Protein AF-A0A2V6C6N0-F1 (afdb_monomer_lite)

Structure (mmCIF, N/CA/C/O backbone):
data_AF-A0A2V6C6N0-F1
#
_entry.id   AF-A0A2V6C6N0-F1
#
loop_
_atom_site.group_PDB
_atom_site.id
_atom_site.type_symbol
_atom_site.label_atom_id
_atom_site.label_alt_id
_atom_site.label_comp_id
_atom_site.label_asym_id
_atom_site.label_entity_id
_atom_site.label_seq_id
_atom_site.pdbx_PDB_ins_code
_atom_site.Cartn_x
_atom_site.Cartn_y
_atom_site.Cartn_z
_atom_site.occupancy
_atom_site.B_iso_or_equiv
_atom_site.auth_seq_id
_atom_site.auth_comp_id
_atom_site.auth_asym_id
_atom_site.auth_atom_id
_atom_site.pdbx_PDB_model_num
ATOM 1 N N . MET A 1 1 ? -24.174 -14.931 25.268 1.00 52.34 1 MET A N 1
ATOM 2 C CA . MET A 1 1 ? -23.947 -13.478 25.411 1.00 52.34 1 MET A CA 1
ATOM 3 C C . MET A 1 1 ? -24.060 -12.870 24.028 1.00 52.34 1 MET A C 1
ATOM 5 O O . MET A 1 1 ? -23.313 -13.306 23.162 1.00 52.34 1 MET A O 1
ATOM 9 N N . ASN A 1 2 ? -25.000 -11.947 23.809 1.00 79.06 2 ASN A N 1
ATOM 10 C CA . ASN A 1 2 ? -24.938 -11.070 22.637 1.00 79.06 2 ASN A CA 1
ATOM 11 C C . ASN A 1 2 ? -23.864 -10.020 22.911 1.00 79.06 2 ASN A C 1
ATOM 13 O O . ASN A 1 2 ? -23.803 -9.484 24.016 1.00 79.06 2 ASN A O 1
ATOM 17 N N . VAL A 1 3 ? -23.000 -9.787 21.932 1.00 84.62 3 VAL A N 1
ATOM 18 C CA . VAL A 1 3 ? -22.015 -8.710 21.970 1.00 84.62 3 VAL A CA 1
ATOM 19 C C . VAL A 1 3 ? -22.408 -7.750 20.862 1.00 84.62 3 VAL A C 1
ATOM 21 O O . VAL A 1 3 ? -22.389 -8.132 19.693 1.00 84.62 3 VAL A O 1
ATOM 24 N N . ASP A 1 4 ? -22.795 -6.537 21.240 1.00 93.94 4 ASP A N 1
ATOM 25 C CA . ASP A 1 4 ? -23.167 -5.494 20.293 1.00 93.94 4 ASP A CA 1
ATOM 26 C C . ASP A 1 4 ? -21.916 -4.719 19.856 1.00 93.94 4 ASP A C 1
ATOM 28 O O . ASP A 1 4 ? -21.008 -4.467 20.653 1.00 93.94 4 ASP A O 1
ATOM 32 N N . PHE A 1 5 ? -21.867 -4.355 18.575 1.00 97.75 5 PHE A N 1
ATOM 33 C CA . PHE A 1 5 ? -20.806 -3.543 17.981 1.00 97.75 5 PHE A CA 1
ATOM 34 C C . PHE A 1 5 ? -21.430 -2.417 17.155 1.00 97.75 5 PHE A C 1
ATOM 36 O O . PHE A 1 5 ? -22.432 -2.633 16.477 1.00 97.75 5 PHE A O 1
ATOM 43 N N . ASP A 1 6 ? -20.808 -1.238 17.156 1.00 98.12 6 ASP A N 1
ATOM 44 C CA . ASP A 1 6 ? -21.266 -0.089 16.367 1.00 98.12 6 ASP A CA 1
ATOM 45 C C . ASP A 1 6 ? -21.101 -0.335 14.860 1.00 98.12 6 ASP A C 1
ATOM 47 O O . ASP A 1 6 ? -21.890 0.154 14.052 1.00 98.12 6 ASP A O 1
ATOM 51 N N . ILE A 1 7 ? -20.035 -1.046 14.466 1.00 98.31 7 ILE A N 1
ATOM 52 C CA . ILE A 1 7 ? -19.658 -1.256 13.063 1.00 98.31 7 ILE A CA 1
ATOM 53 C C . ILE A 1 7 ? -19.222 -2.706 12.836 1.00 98.31 7 ILE A C 1
ATOM 55 O O . ILE A 1 7 ? -18.340 -3.222 13.524 1.00 98.31 7 ILE A O 1
ATOM 59 N N . ALA A 1 8 ? -19.774 -3.333 11.798 1.00 97.94 8 ALA A N 1
ATOM 60 C CA . ALA A 1 8 ? -19.259 -4.577 11.237 1.00 97.94 8 ALA A CA 1
ATOM 61 C C . ALA A 1 8 ? -18.487 -4.288 9.942 1.00 97.94 8 ALA A C 1
ATOM 63 O O . ALA A 1 8 ? -19.043 -3.745 8.988 1.00 97.94 8 ALA A O 1
ATOM 64 N N . VAL A 1 9 ? -17.206 -4.660 9.900 1.00 98.50 9 VAL A N 1
ATOM 65 C CA . VAL A 1 9 ? -16.371 -4.597 8.693 1.00 98.50 9 VAL A CA 1
ATOM 66 C C . VAL A 1 9 ? -16.236 -6.007 8.130 1.00 98.50 9 VAL A C 1
ATOM 68 O O . VAL A 1 9 ? -15.798 -6.917 8.832 1.00 98.50 9 VAL A O 1
ATOM 71 N N . VAL A 1 10 ? -16.610 -6.194 6.865 1.00 98.12 10 VAL A N 1
ATOM 72 C CA . VAL A 1 10 ? -16.525 -7.488 6.174 1.00 98.12 10 VAL A CA 1
ATOM 73 C C . VAL A 1 10 ? -15.333 -7.477 5.218 1.00 98.12 10 VAL A C 1
ATOM 75 O O . VAL A 1 10 ? -15.290 -6.686 4.279 1.00 98.12 10 VAL A O 1
ATOM 78 N N . GLY A 1 11 ? -14.381 -8.376 5.462 1.00 98.00 11 GLY A N 1
ATOM 79 C CA . GLY A 1 11 ? -13.090 -8.486 4.787 1.00 98.00 11 GLY A CA 1
ATOM 80 C C . GLY A 1 11 ? -11.964 -7.856 5.606 1.00 98.00 11 GLY A C 1
ATOM 81 O O . GLY A 1 11 ? -12.040 -6.687 5.971 1.00 98.00 11 GLY A O 1
ATOM 82 N N . SER A 1 12 ? -10.893 -8.613 5.866 1.00 97.62 12 SER A N 1
ATOM 83 C CA . SER A 1 12 ? -9.735 -8.160 6.660 1.00 97.62 12 SER A CA 1
ATOM 84 C C . SER A 1 12 ? -8.481 -7.920 5.815 1.00 97.62 12 SER A C 1
ATOM 86 O O . SER A 1 12 ? -7.365 -8.130 6.272 1.00 97.62 12 SER A O 1
ATOM 88 N N . GLY A 1 13 ? -8.639 -7.546 4.542 1.00 97.69 13 GLY A N 1
ATOM 89 C CA . GLY A 1 13 ? -7.521 -7.039 3.734 1.00 97.69 13 GLY A CA 1
ATOM 90 C C . GLY A 1 13 ? -7.204 -5.577 4.054 1.00 97.69 13 GLY A C 1
ATOM 91 O O . GLY A 1 13 ? -7.905 -4.965 4.861 1.00 97.69 13 GLY A O 1
ATOM 92 N N . PHE A 1 14 ? -6.225 -4.990 3.358 1.00 97.31 14 PHE A N 1
ATOM 93 C CA . PHE A 1 14 ? -5.738 -3.618 3.582 1.00 97.31 14 PHE A CA 1
ATOM 94 C C . PHE A 1 14 ? -6.836 -2.593 3.927 1.00 97.31 14 PHE A C 1
ATOM 96 O O . PHE A 1 14 ? -6.792 -1.954 4.977 1.00 97.31 14 PHE A O 1
ATOM 103 N N . GLY A 1 15 ? -7.859 -2.458 3.074 1.00 97.75 15 GLY A N 1
ATOM 104 C CA . GLY A 1 15 ? -8.930 -1.478 3.282 1.00 97.75 15 GLY A CA 1
ATOM 105 C C . GLY A 1 15 ? -9.797 -1.758 4.515 1.00 97.75 15 GLY A C 1
ATOM 106 O O . GLY A 1 15 ? -10.152 -0.830 5.238 1.00 97.75 15 GLY A O 1
ATOM 107 N N . GLY A 1 16 ? -10.105 -3.029 4.787 1.00 98.19 16 GLY A N 1
ATOM 108 C CA . GLY A 1 16 ? -10.912 -3.433 5.940 1.00 98.19 16 GLY A CA 1
ATOM 109 C C . GLY A 1 16 ? -10.157 -3.286 7.259 1.00 98.19 16 GLY A C 1
ATOM 110 O O . GLY A 1 16 ? -10.686 -2.705 8.208 1.00 98.19 16 GLY A O 1
ATOM 111 N N . SER A 1 17 ? -8.890 -3.712 7.291 1.00 98.12 17 SER A N 1
ATOM 112 C CA . SER A 1 17 ? -7.982 -3.497 8.422 1.00 98.12 17 SER A CA 1
ATOM 113 C C . SER A 1 17 ? -7.826 -2.002 8.723 1.00 98.12 17 SER A C 1
ATOM 115 O O . SER A 1 17 ? -7.969 -1.580 9.873 1.00 98.12 17 SER A O 1
ATOM 117 N N . LEU A 1 18 ? -7.611 -1.173 7.693 1.00 98.31 18 LEU A N 1
ATOM 118 C CA . LEU A 1 18 ? -7.480 0.278 7.845 1.00 98.31 18 LEU A CA 1
ATOM 119 C C . LEU A 1 18 ? -8.767 0.930 8.360 1.00 98.31 18 LEU A C 1
ATOM 121 O O . LEU A 1 18 ? -8.716 1.711 9.311 1.00 98.31 18 LEU A O 1
ATOM 125 N N . MET A 1 19 ? -9.922 0.574 7.792 1.00 98.31 19 MET A N 1
ATOM 126 C CA . MET A 1 19 ? -11.225 1.066 8.246 1.00 98.31 19 MET A CA 1
ATOM 127 C C . MET A 1 19 ? -11.493 0.687 9.705 1.00 98.31 19 MET A C 1
ATOM 129 O O . MET A 1 19 ? -11.900 1.537 10.495 1.00 98.31 19 MET A O 1
ATOM 133 N N . ALA A 1 20 ? -11.213 -0.560 10.094 1.00 98.50 20 ALA A N 1
ATOM 134 C CA . ALA A 1 20 ? -11.379 -1.012 11.471 1.00 98.50 20 ALA A CA 1
ATOM 135 C C . ALA A 1 20 ? -10.468 -0.240 12.442 1.00 98.50 20 ALA A C 1
ATOM 137 O O . ALA A 1 20 ? -10.926 0.193 13.501 1.00 98.50 20 ALA A O 1
ATOM 138 N N . MET A 1 21 ? -9.200 -0.008 12.077 1.00 98.44 21 MET A N 1
ATOM 139 C CA . MET A 1 21 ? -8.271 0.802 12.876 1.00 98.44 21 MET A CA 1
ATOM 140 C C . MET A 1 21 ? -8.761 2.248 13.045 1.00 98.44 21 MET A C 1
ATOM 142 O O . MET A 1 21 ? -8.758 2.766 14.163 1.00 98.44 21 MET A O 1
ATOM 146 N N . ILE A 1 22 ? -9.219 2.882 11.963 1.00 98.62 22 ILE A N 1
ATOM 147 C CA . ILE A 1 22 ? -9.748 4.254 11.978 1.00 98.62 22 ILE A CA 1
ATOM 148 C C . ILE A 1 22 ? -11.025 4.343 12.823 1.00 98.62 22 ILE A C 1
ATOM 150 O O . ILE A 1 22 ? -11.135 5.208 13.689 1.00 98.62 22 ILE A O 1
ATOM 154 N N . ALA A 1 23 ? -11.978 3.431 12.632 1.00 98.50 23 ALA A N 1
ATOM 155 C CA . ALA A 1 23 ? -13.223 3.409 13.395 1.00 98.50 23 ALA A CA 1
ATOM 156 C C . ALA A 1 23 ? -12.971 3.249 14.904 1.00 98.50 23 ALA A C 1
ATOM 158 O O . ALA A 1 23 ? -13.564 3.969 15.710 1.00 98.50 23 ALA A O 1
ATOM 159 N N . ARG A 1 24 ? -12.021 2.385 15.292 1.00 98.19 24 ARG A N 1
ATOM 160 C CA . ARG A 1 24 ? -11.590 2.261 16.692 1.00 98.19 24 ARG A CA 1
ATOM 161 C C . ARG A 1 24 ? -10.979 3.552 17.234 1.00 98.19 24 ARG A C 1
ATOM 163 O O . ARG A 1 24 ? -11.241 3.905 18.380 1.00 98.19 24 ARG A O 1
ATOM 170 N N . ARG A 1 25 ? -10.192 4.272 16.427 1.00 98.00 25 ARG A N 1
ATOM 171 C CA . ARG A 1 25 ? -9.630 5.584 16.801 1.00 98.00 25 ARG A CA 1
ATOM 172 C C . ARG A 1 25 ? -10.698 6.654 17.006 1.00 98.00 25 ARG A C 1
ATOM 174 O O . ARG A 1 25 ? -10.521 7.523 17.847 1.00 98.00 25 ARG A O 1
ATOM 181 N N . LEU A 1 26 ? -11.828 6.537 16.315 1.00 98.12 26 LEU A N 1
ATOM 182 C CA . LEU A 1 26 ? -13.003 7.394 16.484 1.00 98.12 26 LEU A CA 1
ATOM 183 C C . LEU A 1 26 ? -13.933 6.952 17.631 1.00 98.12 26 LEU A C 1
ATOM 185 O O . LEU A 1 26 ? -15.064 7.427 17.719 1.00 98.12 26 LEU A O 1
ATOM 189 N N . GLY A 1 27 ? -13.486 6.037 18.498 1.00 98.12 27 GLY A N 1
ATOM 190 C CA . GLY A 1 27 ? -14.240 5.594 19.673 1.00 98.12 27 GLY A CA 1
ATOM 191 C C . GLY A 1 27 ? -15.373 4.611 19.373 1.00 98.12 27 GLY A C 1
ATOM 192 O O . GLY A 1 27 ? -16.242 4.425 20.219 1.00 98.12 27 GLY A O 1
ATOM 193 N N . ARG A 1 28 ? -15.387 3.985 18.188 1.00 98.44 28 ARG A N 1
ATOM 194 C CA . ARG A 1 28 ? -16.391 2.976 17.818 1.00 98.44 28 ARG A CA 1
ATOM 195 C C . ARG A 1 28 ? -15.927 1.569 18.169 1.00 98.44 28 ARG A C 1
ATOM 197 O O . ARG A 1 28 ? -14.767 1.204 17.959 1.00 98.44 28 ARG A O 1
ATOM 204 N N . SER A 1 29 ? -16.855 0.758 18.658 1.00 98.12 29 SER A N 1
ATOM 205 C CA . SER A 1 29 ? -16.697 -0.689 18.747 1.00 98.12 29 SER A CA 1
ATOM 206 C C . SER A 1 29 ? -16.840 -1.304 17.349 1.00 98.12 29 SER A C 1
ATOM 208 O O . SER A 1 29 ? -17.743 -0.964 16.586 1.00 98.12 29 SER A O 1
ATOM 210 N N . VAL A 1 30 ? -15.905 -2.182 16.979 1.00 98.12 30 VAL A N 1
ATOM 211 C CA . VAL A 1 30 ? -15.834 -2.757 15.629 1.00 98.12 30 VAL A CA 1
ATOM 212 C C . VAL A 1 30 ? -15.663 -4.264 15.715 1.00 98.12 30 VAL A C 1
ATOM 214 O O . VAL A 1 30 ? -14.780 -4.733 16.436 1.00 98.12 30 VAL A O 1
ATOM 217 N N . ILE A 1 31 ? -16.452 -4.997 14.932 1.00 97.69 31 ILE A N 1
ATOM 218 C CA . ILE A 1 31 ? -16.212 -6.407 14.623 1.00 97.69 31 ILE A CA 1
ATOM 219 C C . ILE A 1 31 ? -15.678 -6.527 13.192 1.00 97.69 31 ILE A C 1
ATOM 221 O O . ILE A 1 31 ? -16.262 -5.990 12.252 1.00 97.69 31 ILE A O 1
ATOM 225 N N . LEU A 1 32 ? -14.541 -7.205 13.030 1.00 97.69 32 LEU A N 1
ATOM 226 C CA . LEU A 1 32 ? -13.922 -7.472 11.732 1.00 97.69 32 LEU A CA 1
ATOM 227 C C . LEU A 1 32 ? -14.145 -8.941 11.378 1.00 97.69 32 LEU A C 1
ATOM 229 O O . LEU A 1 32 ? -13.709 -9.830 12.109 1.00 97.69 32 LEU A O 1
ATOM 233 N N . LEU A 1 33 ? -14.836 -9.185 10.272 1.00 97.44 33 LEU A N 1
ATOM 234 C CA . LEU A 1 33 ? -15.242 -10.513 9.831 1.00 97.44 33 LEU A CA 1
ATOM 235 C C . LEU A 1 33 ? -14.489 -10.877 8.557 1.00 97.44 33 LEU A C 1
ATOM 237 O O . LEU A 1 33 ? -14.571 -10.167 7.561 1.00 97.44 33 LEU A O 1
ATOM 241 N N . GLU A 1 34 ? -13.784 -12.000 8.567 1.00 97.38 34 GLU A N 1
ATOM 242 C CA . GLU A 1 34 ? -13.076 -12.523 7.400 1.00 97.38 34 GLU A CA 1
ATOM 243 C C . GLU A 1 34 ? -13.452 -13.987 7.202 1.00 97.38 34 GLU A C 1
ATOM 245 O O . GLU A 1 34 ? -13.516 -14.759 8.158 1.00 97.38 34 GLU A O 1
ATOM 250 N N . ARG A 1 35 ? -13.724 -14.357 5.949 1.00 96.94 35 ARG A N 1
ATOM 251 C CA . ARG A 1 35 ? -14.039 -15.738 5.575 1.00 96.94 35 ARG A CA 1
ATOM 252 C C . ARG A 1 35 ? -12.771 -16.587 5.511 1.00 96.94 35 ARG A C 1
ATOM 254 O O . ARG A 1 35 ? -12.815 -17.773 5.822 1.00 96.94 35 ARG A O 1
ATOM 261 N N . GLY A 1 36 ? -11.680 -15.999 5.028 1.00 94.62 36 GLY A N 1
ATOM 262 C CA . GLY A 1 36 ? -10.371 -16.632 4.934 1.00 94.62 36 GLY A CA 1
ATOM 263 C C . GLY A 1 36 ? -9.561 -16.557 6.229 1.00 94.62 36 GLY A C 1
ATOM 264 O O . GLY A 1 36 ? -10.074 -16.303 7.316 1.00 94.62 36 GLY A O 1
ATOM 265 N N . ARG A 1 37 ? -8.251 -16.772 6.099 1.00 96.81 37 ARG A N 1
ATOM 266 C CA . ARG A 1 37 ? -7.288 -16.636 7.194 1.00 96.81 37 ARG A CA 1
ATOM 267 C C . ARG A 1 37 ? -6.015 -15.981 6.676 1.00 96.81 37 ARG A C 1
ATOM 269 O O . ARG A 1 37 ? -5.625 -16.227 5.539 1.00 96.81 37 ARG A O 1
ATOM 276 N N . HIS A 1 38 ? -5.381 -15.172 7.515 1.00 97.31 38 HIS A N 1
ATOM 277 C CA . HIS A 1 38 ? -4.054 -14.622 7.250 1.00 97.31 38 HIS A CA 1
ATOM 278 C C . HIS A 1 38 ? -2.941 -15.619 7.630 1.00 97.31 38 HIS A C 1
ATOM 280 O O . HIS A 1 38 ? -3.131 -16.394 8.579 1.00 97.31 38 HIS A O 1
ATOM 286 N N . PRO A 1 39 ? -1.786 -15.609 6.935 1.00 96.31 39 PRO A N 1
ATOM 287 C CA . PRO A 1 39 ? -1.505 -14.843 5.714 1.00 96.31 39 PRO A CA 1
ATOM 288 C C . PRO A 1 39 ? -2.208 -15.450 4.487 1.00 96.31 39 PRO A C 1
ATOM 290 O O . PRO A 1 39 ? -2.451 -16.657 4.432 1.00 96.31 39 PRO A O 1
ATOM 293 N N . ARG A 1 40 ? -2.524 -14.624 3.482 1.00 96.88 40 ARG A N 1
ATOM 294 C CA . ARG A 1 40 ? -3.111 -15.072 2.204 1.00 96.88 40 ARG A CA 1
ATOM 295 C C . ARG A 1 40 ? -2.655 -14.210 1.034 1.00 96.88 40 ARG A C 1
ATOM 297 O O . ARG A 1 40 ? -2.437 -13.012 1.191 1.00 96.88 40 ARG A O 1
ATOM 304 N N . PHE A 1 41 ? -2.586 -14.814 -0.147 1.00 96.81 41 PHE A N 1
ATOM 305 C CA . PHE A 1 41 ? -2.290 -14.111 -1.392 1.00 96.81 41 PHE A CA 1
ATOM 306 C C . PHE A 1 41 ? -3.441 -13.190 -1.820 1.00 96.81 41 PHE A C 1
ATOM 308 O O . PHE A 1 41 ? -4.601 -13.606 -1.827 1.00 96.81 41 PHE A O 1
ATOM 315 N N . VAL A 1 42 ? -3.104 -11.959 -2.219 1.00 96.31 42 VAL A N 1
ATOM 316 C CA . VAL A 1 42 ? -4.021 -10.986 -2.830 1.00 96.31 42 VAL A CA 1
ATOM 317 C C . VAL A 1 42 ? -3.236 -10.138 -3.833 1.00 96.31 42 VAL A C 1
ATOM 319 O O . VAL A 1 42 ? -2.124 -9.712 -3.538 1.00 96.31 42 VAL A O 1
ATOM 322 N N . ILE A 1 43 ? -3.823 -9.849 -4.996 1.00 97.06 43 ILE A N 1
ATOM 323 C CA . ILE A 1 43 ? -3.268 -8.886 -5.961 1.00 97.06 43 ILE A CA 1
ATOM 324 C C . ILE A 1 43 ? -3.485 -7.434 -5.507 1.00 97.06 43 ILE A C 1
ATOM 326 O O . ILE A 1 43 ? -4.249 -7.157 -4.582 1.00 97.06 43 ILE A O 1
ATOM 330 N N . GLY A 1 44 ? -2.871 -6.486 -6.215 1.00 96.81 44 GLY A N 1
ATOM 331 C CA . GLY A 1 44 ? -2.929 -5.061 -5.878 1.00 96.81 44 GLY A CA 1
ATOM 332 C C . GLY A 1 44 ? -1.717 -4.662 -5.051 1.00 96.81 44 GLY A C 1
ATOM 333 O O . GLY A 1 44 ? -1.844 -4.268 -3.896 1.00 96.81 44 GLY A O 1
ATOM 334 N N . GLU A 1 45 ? -0.544 -4.850 -5.648 1.00 98.00 45 GLU A N 1
ATOM 335 C CA . GLU A 1 45 ? 0.765 -4.675 -5.013 1.00 98.00 45 GLU A CA 1
ATOM 336 C C . GLU A 1 45 ? 1.390 -3.325 -5.387 1.00 98.00 45 GLU A C 1
ATOM 338 O O . GLU A 1 45 ? 2.212 -2.784 -4.659 1.00 98.00 45 GLU A O 1
ATOM 343 N N . SER A 1 46 ? 1.016 -2.763 -6.539 1.00 97.06 46 SER A N 1
ATOM 344 C CA . SER A 1 46 ? 1.683 -1.598 -7.115 1.00 97.06 46 SER A CA 1
ATOM 345 C C . SER A 1 46 ? 1.153 -0.286 -6.533 1.00 97.06 46 SER A C 1
ATOM 347 O O . SER A 1 46 ? 0.144 0.235 -7.010 1.00 97.06 46 SER A O 1
ATOM 349 N N . SER A 1 47 ? 1.836 0.273 -5.526 1.00 96.44 47 SER A N 1
ATOM 350 C CA . SER A 1 47 ? 1.469 1.579 -4.963 1.00 96.44 47 SER A CA 1
ATOM 351 C C . SER A 1 47 ? 1.835 2.738 -5.901 1.00 96.44 47 SER A C 1
ATOM 353 O O . SER A 1 47 ? 2.533 2.570 -6.903 1.00 96.44 47 SER A O 1
ATOM 355 N N . THR A 1 48 ? 1.321 3.930 -5.618 1.00 95.62 48 THR A N 1
ATOM 356 C CA . THR A 1 48 ? 1.623 5.167 -6.355 1.00 95.62 48 THR A CA 1
ATOM 357 C C . THR A 1 48 ? 1.972 6.269 -5.360 1.00 95.62 48 THR A C 1
ATOM 359 O O . THR A 1 48 ? 1.606 6.139 -4.185 1.00 95.62 48 THR A O 1
ATOM 362 N N . PRO A 1 49 ? 2.553 7.398 -5.808 1.00 94.31 49 PRO A N 1
ATOM 363 C CA . PRO A 1 49 ? 2.841 8.506 -4.904 1.00 94.31 49 PRO A CA 1
ATOM 364 C C . PRO A 1 49 ? 1.582 8.994 -4.190 1.00 94.31 49 PRO A C 1
ATOM 366 O O . PRO A 1 49 ? 1.605 9.265 -2.993 1.00 94.31 49 PRO A O 1
ATOM 369 N N . LEU A 1 50 ? 0.452 9.028 -4.903 1.00 95.31 50 LEU A N 1
ATOM 370 C CA . LEU A 1 50 ? -0.830 9.411 -4.324 1.00 95.31 50 LEU A CA 1
ATOM 371 C C . LEU A 1 50 ? -1.314 8.407 -3.269 1.00 95.31 50 LEU A C 1
ATOM 373 O O . LEU A 1 50 ? -1.794 8.825 -2.221 1.00 95.31 50 LEU A O 1
ATOM 377 N N . ALA A 1 51 ? -1.164 7.100 -3.506 1.00 95.56 51 ALA A N 1
ATOM 378 C CA . ALA A 1 51 ? -1.541 6.081 -2.523 1.00 95.56 51 ALA A CA 1
ATOM 379 C C . ALA A 1 51 ? -0.708 6.196 -1.235 1.00 95.56 51 ALA A C 1
ATOM 381 O O . ALA A 1 51 ? -1.254 6.111 -0.136 1.00 95.56 51 ALA A O 1
ATOM 382 N N . ASN A 1 52 ? 0.596 6.448 -1.366 1.00 95.75 52 ASN A N 1
ATOM 383 C CA . ASN A 1 52 ? 1.492 6.656 -0.231 1.00 95.75 52 ASN A CA 1
ATOM 384 C C . ASN A 1 52 ? 1.123 7.916 0.564 1.00 95.75 52 ASN A C 1
ATOM 386 O O . ASN A 1 52 ? 1.057 7.869 1.792 1.00 95.75 52 ASN A O 1
ATOM 390 N N . LEU A 1 53 ? 0.858 9.029 -0.132 1.00 96.38 53 LEU A N 1
ATOM 391 C CA . LEU A 1 53 ? 0.439 10.289 0.486 1.00 96.38 53 LEU A CA 1
ATOM 392 C C . LEU A 1 53 ? -0.902 10.140 1.205 1.00 96.38 53 LEU A C 1
ATOM 394 O O . LEU A 1 53 ? -1.030 10.594 2.338 1.00 96.38 53 LEU A O 1
ATOM 398 N N . LEU A 1 54 ? -1.870 9.456 0.591 1.00 98.00 54 LEU A N 1
ATOM 399 C CA . LEU A 1 54 ? -3.167 9.198 1.208 1.00 98.00 54 LEU A CA 1
ATOM 400 C C . LEU A 1 54 ? -3.030 8.320 2.458 1.00 98.00 54 LEU A C 1
ATOM 402 O O . LEU A 1 54 ? -3.638 8.615 3.484 1.00 98.00 54 LEU A O 1
ATOM 406 N N . LEU A 1 55 ? -2.212 7.262 2.408 1.00 98.25 55 LEU A N 1
ATOM 407 C CA . LEU A 1 55 ? -1.953 6.427 3.582 1.00 98.25 55 LEU A CA 1
ATOM 408 C C . LEU A 1 55 ? -1.261 7.225 4.695 1.00 98.25 55 LEU A C 1
ATOM 410 O O . LEU A 1 55 ? -1.618 7.078 5.861 1.00 98.25 55 LEU A O 1
ATOM 414 N N . GLU A 1 56 ? -0.306 8.091 4.347 1.00 98.25 56 GLU A N 1
ATOM 415 C CA . GLU A 1 56 ? 0.346 8.989 5.301 1.00 98.25 56 GLU A CA 1
ATOM 416 C C . GLU A 1 56 ? -0.644 9.975 5.928 1.00 98.25 56 GLU A C 1
ATOM 418 O O . GLU A 1 56 ? -0.638 10.150 7.146 1.00 98.25 56 GLU A O 1
ATOM 423 N N . GLU A 1 57 ? -1.522 10.580 5.128 1.00 98.50 57 GLU A N 1
ATOM 424 C CA . GLU A 1 57 ? -2.561 11.487 5.610 1.00 98.50 57 GLU A CA 1
ATOM 425 C C . GLU A 1 57 ? -3.514 10.772 6.569 1.00 98.50 57 GLU A C 1
ATOM 427 O O . GLU A 1 57 ? -3.738 11.257 7.677 1.00 98.50 57 GLU A 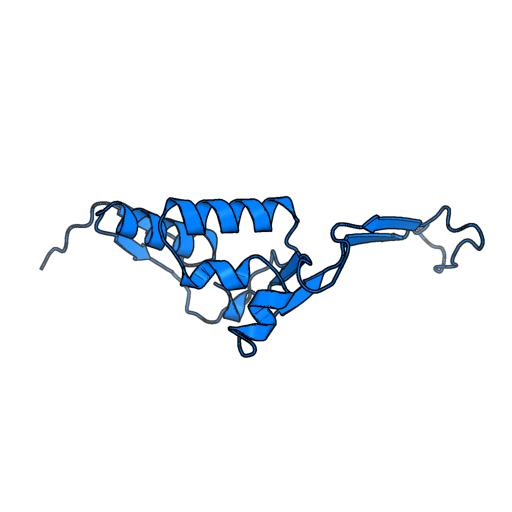O 1
ATOM 432 N N . LEU A 1 58 ? -4.017 9.590 6.197 1.00 98.50 58 LEU A N 1
ATOM 433 C CA . LEU A 1 58 ? -4.878 8.776 7.058 1.00 98.50 58 LEU A CA 1
ATOM 434 C C . LEU A 1 58 ? -4.163 8.390 8.357 1.00 98.50 58 LEU A C 1
ATOM 436 O O . LEU A 1 58 ? -4.741 8.505 9.440 1.00 98.50 58 LEU A O 1
ATOM 440 N N . ALA A 1 59 ? -2.896 7.980 8.270 1.00 98.56 59 ALA A N 1
ATOM 441 C CA . ALA A 1 59 ? -2.107 7.600 9.433 1.00 98.56 59 ALA A CA 1
ATOM 442 C C . ALA A 1 59 ? -1.874 8.774 10.393 1.00 98.56 59 ALA A C 1
ATOM 444 O O . ALA A 1 59 ? -1.921 8.586 11.607 1.00 98.56 59 ALA A O 1
ATOM 445 N N . ARG A 1 60 ? -1.657 9.988 9.875 1.00 98.56 60 ARG A N 1
ATOM 446 C CA . ARG A 1 60 ? -1.527 11.202 10.695 1.00 98.56 60 ARG A CA 1
ATOM 447 C C . ARG A 1 60 ? -2.870 11.629 11.279 1.00 98.56 60 ARG A C 1
ATOM 449 O O . ARG A 1 60 ? -2.966 11.827 12.484 1.00 98.56 60 ARG A O 1
ATOM 456 N N . ARG A 1 61 ? -3.902 11.729 10.439 1.00 98.62 61 ARG A N 1
ATOM 457 C CA . ARG A 1 61 ? -5.241 12.217 10.799 1.00 98.62 61 ARG A CA 1
ATOM 458 C C . ARG A 1 61 ? -5.910 11.378 11.882 1.00 98.62 61 ARG A C 1
ATOM 460 O O . ARG A 1 61 ? -6.604 11.934 12.724 1.00 98.62 61 ARG A O 1
ATOM 467 N N . TYR A 1 62 ? -5.715 10.063 11.844 1.00 98.56 62 TYR A N 1
ATOM 468 C CA . TYR A 1 62 ? -6.318 9.126 12.795 1.00 98.56 62 TYR A CA 1
ATOM 469 C C . TYR A 1 62 ? -5.305 8.534 13.783 1.00 98.56 62 TYR A C 1
ATOM 471 O O . TYR A 1 62 ? -5.590 7.523 14.419 1.00 98.56 62 TYR A O 1
ATOM 479 N N . GLU A 1 63 ? -4.120 9.137 13.916 1.00 98.25 63 GLU A N 1
ATOM 480 C CA . GLU A 1 63 ? -3.106 8.748 14.905 1.00 98.25 63 GLU A CA 1
ATOM 481 C C . GLU A 1 63 ? -2.742 7.249 14.853 1.00 98.25 63 GLU A C 1
ATOM 483 O O . GLU A 1 63 ? -2.765 6.520 15.851 1.00 98.25 63 GLU A O 1
ATOM 488 N N . LEU A 1 64 ? -2.392 6.753 13.668 1.00 98.50 64 LEU A N 1
ATOM 489 C CA . LEU A 1 64 ? -1.944 5.380 13.421 1.00 98.50 64 LEU A CA 1
ATOM 490 C C . LEU A 1 64 ? -0.422 5.353 13.173 1.00 98.50 64 LEU A C 1
ATOM 492 O O . LEU A 1 64 ? 0.019 5.084 12.054 1.00 98.50 64 LEU A O 1
ATOM 496 N N . PRO A 1 65 ? 0.424 5.604 14.195 1.00 97.88 65 PRO A N 1
ATOM 497 C CA . PRO A 1 65 ? 1.863 5.806 14.007 1.00 97.88 65 PRO A CA 1
ATOM 498 C C . PRO A 1 65 ? 2.588 4.579 13.442 1.00 97.88 65 PRO A C 1
ATOM 500 O O . PRO A 1 65 ? 3.605 4.730 12.775 1.00 97.88 65 PRO A O 1
ATOM 503 N N . ARG A 1 66 ? 2.046 3.370 13.650 1.00 97.56 66 ARG A N 1
ATOM 504 C CA . ARG A 1 66 ? 2.588 2.122 13.084 1.00 97.56 66 ARG A CA 1
ATOM 505 C C . ARG A 1 66 ? 2.486 2.053 11.556 1.00 97.56 66 ARG A C 1
ATOM 507 O O . ARG A 1 66 ? 3.221 1.286 10.951 1.00 97.56 66 ARG A O 1
ATOM 514 N N . LEU A 1 67 ? 1.608 2.846 10.935 1.00 98.06 67 LEU A N 1
ATOM 515 C CA . LEU A 1 67 ? 1.464 2.890 9.477 1.00 98.06 67 LEU A CA 1
ATOM 516 C C . LEU A 1 67 ? 2.425 3.879 8.816 1.00 98.06 67 LEU A C 1
ATOM 518 O O . LEU A 1 67 ? 2.748 3.701 7.648 1.00 98.06 67 LEU A O 1
ATOM 522 N N . LEU A 1 68 ? 2.918 4.892 9.541 1.00 98.19 68 LEU A N 1
ATOM 523 C CA . LEU A 1 68 ? 3.782 5.931 8.966 1.00 98.19 68 LEU A CA 1
ATOM 524 C C . LEU A 1 68 ? 5.051 5.375 8.303 1.00 98.19 68 LEU A C 1
ATOM 526 O O . LEU A 1 68 ? 5.378 5.838 7.213 1.00 98.19 68 LEU A O 1
ATOM 530 N N . PRO A 1 69 ? 5.763 4.382 8.875 1.00 98.19 69 PRO A N 1
ATOM 531 C CA . PRO A 1 69 ? 6.926 3.824 8.197 1.00 98.19 69 PRO A CA 1
ATOM 532 C C . PRO A 1 69 ? 6.576 3.104 6.891 1.00 98.19 69 PRO A C 1
ATOM 534 O O . PRO A 1 69 ? 7.409 3.065 5.994 1.00 98.19 69 PRO A O 1
ATOM 537 N N . LEU A 1 70 ? 5.353 2.584 6.758 1.00 98.00 70 LEU A N 1
ATOM 538 C CA . LEU A 1 70 ? 4.896 1.806 5.601 1.00 98.00 70 LEU A CA 1
ATOM 539 C C . LEU A 1 70 ? 4.485 2.687 4.404 1.00 98.00 70 LEU A C 1
ATOM 541 O O . LEU A 1 70 ? 4.139 2.163 3.349 1.00 98.00 70 LEU A O 1
ATOM 545 N N . THR A 1 71 ? 4.534 4.019 4.529 1.00 97.62 71 THR A N 1
ATOM 546 C CA . THR A 1 71 ? 4.133 4.942 3.449 1.00 97.62 71 THR A CA 1
ATOM 547 C C . THR A 1 71 ? 5.236 5.197 2.429 1.00 97.62 71 THR A C 1
ATOM 549 O O . THR A 1 71 ? 4.969 5.762 1.376 1.00 97.62 71 THR A O 1
ATOM 552 N N . LYS A 1 72 ? 6.484 4.820 2.726 1.00 97.56 72 LYS A N 1
ATOM 553 C CA . LYS A 1 72 ? 7.641 5.013 1.843 1.00 97.56 72 LYS A CA 1
ATOM 554 C C . LYS A 1 72 ? 8.567 3.816 1.961 1.00 97.56 72 LYS A C 1
ATOM 556 O O . LYS A 1 72 ? 8.801 3.327 3.067 1.00 97.56 72 LYS A O 1
ATOM 561 N N . TRP A 1 73 ? 9.150 3.390 0.845 1.00 98.38 73 TRP A N 1
ATOM 562 C CA . TRP A 1 73 ? 10.032 2.223 0.828 1.00 98.38 73 TRP A CA 1
ATOM 563 C C . TRP A 1 73 ? 11.197 2.348 1.824 1.00 98.38 73 TRP A C 1
ATOM 565 O O . TRP A 1 73 ? 11.451 1.435 2.608 1.00 98.38 73 TRP A O 1
ATOM 575 N N . GLY A 1 74 ? 11.865 3.506 1.876 1.00 98.19 74 GLY A N 1
ATOM 576 C CA . GLY A 1 74 ? 13.028 3.690 2.746 1.00 98.19 74 GLY A CA 1
ATOM 577 C C . GLY A 1 74 ? 12.718 3.593 4.238 1.00 98.19 74 GLY A C 1
ATOM 578 O O . GLY A 1 74 ? 13.486 2.998 4.991 1.00 98.19 74 GLY A O 1
ATOM 579 N N . THR A 1 75 ? 11.605 4.172 4.694 1.00 98.19 75 THR A N 1
ATOM 580 C CA . THR A 1 75 ? 11.195 4.059 6.102 1.00 98.19 75 THR A CA 1
ATOM 581 C C . THR A 1 75 ? 10.669 2.670 6.426 1.00 98.19 75 THR A C 1
ATOM 583 O O . THR A 1 75 ? 10.911 2.184 7.529 1.00 98.19 75 THR A O 1
ATOM 586 N N . TRP A 1 76 ? 10.021 2.010 5.465 1.00 98.31 76 TRP A N 1
ATOM 587 C CA . TRP A 1 76 ? 9.536 0.644 5.619 1.00 98.31 76 TRP A CA 1
ATOM 588 C C . TRP A 1 76 ? 10.712 -0.289 5.876 1.00 98.31 76 TRP A C 1
ATOM 590 O O . TRP A 1 76 ? 10.735 -0.966 6.898 1.00 98.31 76 TRP A O 1
ATOM 600 N N . GLN A 1 77 ? 11.734 -0.255 5.020 1.00 98.31 77 GLN A N 1
ATOM 601 C CA . GLN A 1 77 ? 12.925 -1.093 5.168 1.00 98.31 77 GLN A CA 1
ATOM 602 C C . GL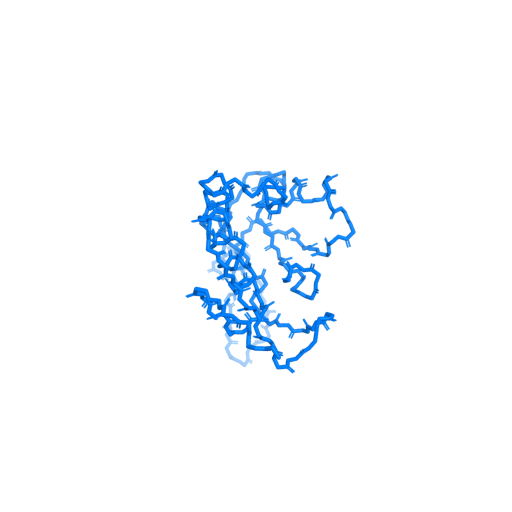N A 1 77 ? 13.692 -0.815 6.467 1.00 98.31 77 GLN A C 1
ATOM 604 O O . GLN A 1 77 ? 14.224 -1.734 7.081 1.00 98.31 77 GLN A O 1
ATOM 609 N N . LYS A 1 78 ? 13.727 0.442 6.929 1.00 98.31 78 LYS A N 1
ATOM 610 C CA . LYS A 1 78 ? 14.413 0.809 8.180 1.00 98.31 78 LYS A CA 1
ATOM 611 C C . LYS A 1 78 ? 13.693 0.315 9.434 1.00 98.31 78 LYS A C 1
ATOM 613 O O . LYS A 1 78 ? 14.355 -0.083 10.385 1.00 98.31 78 LYS A O 1
ATOM 618 N N . VAL A 1 79 ? 12.362 0.395 9.467 1.00 98.50 79 VAL A N 1
ATOM 619 C CA . VAL A 1 79 ? 11.574 0.126 10.685 1.00 98.50 79 VAL A CA 1
ATOM 620 C C . VAL A 1 79 ? 11.012 -1.297 10.704 1.00 98.50 79 VAL A C 1
ATOM 622 O O . VAL A 1 79 ? 10.964 -1.925 11.759 1.00 98.50 79 VAL A O 1
ATOM 625 N N . TYR A 1 80 ? 10.618 -1.822 9.545 1.00 98.25 80 TYR A N 1
ATOM 626 C CA . TYR A 1 80 ? 9.990 -3.133 9.381 1.00 98.25 80 TYR A CA 1
ATOM 627 C C . TYR A 1 80 ? 10.675 -3.969 8.283 1.00 98.25 80 TYR A C 1
ATOM 629 O O . TYR A 1 80 ? 10.013 -4.389 7.335 1.00 98.25 80 TYR A O 1
ATOM 637 N N . PRO A 1 81 ? 11.986 -4.271 8.401 1.00 97.62 81 PRO A N 1
ATOM 638 C CA . PRO A 1 81 ? 12.719 -5.039 7.383 1.00 97.62 81 PRO A CA 1
ATOM 639 C C . PRO A 1 81 ? 12.199 -6.473 7.193 1.00 97.62 81 PRO A C 1
ATOM 641 O O . PRO A 1 81 ? 12.515 -7.118 6.201 1.00 97.62 81 PRO A O 1
ATOM 644 N N . HIS A 1 82 ? 11.423 -6.985 8.151 1.00 97.62 82 HIS A N 1
ATOM 645 C CA . HIS A 1 82 ? 10.830 -8.321 8.109 1.00 97.62 82 HIS A CA 1
ATOM 646 C C . HIS A 1 82 ? 9.493 -8.376 7.356 1.00 97.62 82 HIS A C 1
ATOM 648 O O . HIS A 1 82 ? 9.020 -9.473 7.088 1.00 97.62 82 HIS A O 1
ATOM 654 N N . LEU A 1 83 ? 8.875 -7.229 7.045 1.00 97.75 83 LEU A N 1
ATOM 655 C CA . LEU A 1 83 ? 7.650 -7.175 6.247 1.00 97.75 83 LEU A CA 1
ATOM 656 C C . LEU A 1 83 ? 8.023 -7.023 4.774 1.00 97.75 83 LEU A C 1
ATOM 658 O O . LEU A 1 83 ? 8.622 -6.012 4.395 1.00 97.75 83 LEU A O 1
ATOM 662 N N . GLY A 1 84 ? 7.660 -8.009 3.953 1.00 97.44 84 GLY A N 1
ATOM 663 C CA . GLY A 1 84 ? 8.038 -8.055 2.547 1.00 97.44 84 GLY A CA 1
ATOM 664 C C . GLY A 1 84 ? 7.561 -6.839 1.748 1.00 97.44 84 GLY A C 1
ATOM 665 O O . GLY A 1 84 ? 6.392 -6.447 1.797 1.00 97.44 84 GLY A O 1
ATOM 666 N N . CYS A 1 85 ? 8.463 -6.245 0.965 1.00 98.12 85 CYS A N 1
ATOM 667 C CA . CYS A 1 85 ? 8.109 -5.248 -0.035 1.00 98.12 85 CYS A CA 1
ATOM 668 C C . CYS A 1 85 ? 9.209 -5.058 -1.091 1.00 98.12 85 CYS A C 1
ATOM 670 O O . CYS A 1 85 ? 10.377 -5.366 -0.858 1.00 98.12 85 CYS A O 1
ATOM 672 N N . GLY A 1 86 ? 8.836 -4.549 -2.263 1.00 98.25 86 GLY A N 1
ATOM 673 C CA . GLY A 1 86 ? 9.754 -4.192 -3.342 1.00 98.25 86 GLY A CA 1
ATOM 674 C C . GLY A 1 86 ? 9.881 -2.681 -3.518 1.00 98.25 86 GLY A C 1
ATOM 675 O O . GLY A 1 86 ? 8.938 -1.933 -3.262 1.00 98.25 86 GLY A O 1
ATOM 676 N N . LEU A 1 87 ? 11.042 -2.232 -3.993 1.00 97.88 87 LEU A N 1
ATOM 677 C CA . LEU A 1 87 ? 11.269 -0.840 -4.378 1.00 97.88 87 LEU A CA 1
ATOM 678 C C . LEU A 1 87 ? 10.518 -0.521 -5.675 1.00 97.88 87 LEU A C 1
ATOM 680 O O . LEU A 1 87 ? 10.650 -1.245 -6.664 1.00 97.88 87 LEU A O 1
ATOM 684 N N . LYS A 1 88 ? 9.790 0.598 -5.705 1.00 97.44 88 LYS A N 1
ATOM 685 C CA . LYS A 1 88 ? 9.155 1.111 -6.919 1.00 97.44 88 LYS A CA 1
ATOM 686 C C . LYS A 1 88 ? 9.531 2.572 -7.167 1.00 97.44 88 LYS A C 1
ATOM 688 O O . LYS A 1 88 ? 9.188 3.478 -6.415 1.00 97.44 88 LYS A O 1
ATOM 693 N N . ARG A 1 89 ? 10.221 2.816 -8.284 1.00 95.88 89 ARG A N 1
ATOM 694 C CA . ARG A 1 89 ? 10.723 4.149 -8.678 1.00 95.88 89 ARG A CA 1
ATOM 695 C C . ARG A 1 89 ? 9.839 4.869 -9.694 1.00 95.88 89 ARG A C 1
ATOM 697 O O . ARG A 1 89 ? 10.074 6.037 -10.003 1.00 95.88 89 ARG A O 1
ATOM 704 N N . GLY A 1 90 ? 8.820 4.187 -10.199 1.00 95.31 90 GLY A N 1
ATOM 705 C CA . GLY A 1 90 ? 7.943 4.710 -11.228 1.00 95.31 90 GLY A CA 1
ATOM 706 C C . GLY A 1 90 ? 7.257 3.613 -12.018 1.00 95.31 90 GLY A C 1
ATOM 707 O O . GLY A 1 90 ? 7.215 2.455 -11.597 1.00 95.31 90 GLY A O 1
ATOM 708 N N . PHE A 1 91 ? 6.741 3.993 -13.179 1.00 96.44 91 PHE A N 1
ATOM 709 C CA . PHE A 1 91 ? 6.235 3.068 -14.182 1.00 96.44 91 PHE A CA 1
ATOM 710 C C . PHE A 1 91 ? 7.128 3.123 -15.415 1.00 96.44 91 PHE A C 1
ATOM 712 O O . PHE A 1 91 ? 7.554 4.198 -15.828 1.00 96.44 91 PHE A O 1
ATOM 719 N N . THR A 1 92 ? 7.402 1.964 -16.004 1.00 95.44 92 THR A N 1
ATOM 720 C CA . THR A 1 92 ? 8.117 1.872 -17.276 1.00 95.44 92 THR A CA 1
ATOM 721 C C . THR A 1 92 ? 7.280 1.049 -18.234 1.00 95.44 92 THR A C 1
ATOM 723 O O . THR A 1 92 ? 6.881 -0.066 -17.905 1.00 95.44 92 THR A O 1
ATOM 726 N N . PHE A 1 93 ? 7.010 1.611 -19.403 1.00 95.94 93 PHE A N 1
ATOM 727 C CA . PHE A 1 93 ? 6.229 0.979 -20.452 1.00 95.94 93 PHE A CA 1
ATOM 728 C C . PHE A 1 93 ? 7.125 0.727 -21.656 1.00 95.94 93 PHE A C 1
ATOM 730 O O . PHE A 1 93 ? 7.864 1.620 -22.070 1.00 95.94 93 PHE A O 1
ATOM 737 N N . TYR A 1 94 ? 7.020 -0.475 -22.213 1.00 95.38 94 TYR A N 1
ATOM 738 C CA . TYR A 1 94 ? 7.659 -0.878 -23.458 1.00 95.38 94 TYR A CA 1
ATOM 739 C C . TYR A 1 94 ? 6.556 -1.247 -24.441 1.00 95.38 94 TYR A C 1
ATOM 741 O O . TYR A 1 94 ? 5.674 -2.048 -24.128 1.00 95.38 94 TYR A O 1
ATOM 749 N N . HIS A 1 95 ? 6.569 -0.629 -25.612 1.00 94.50 95 HIS A N 1
ATOM 750 C CA . HIS A 1 95 ? 5.622 -0.926 -26.668 1.00 94.50 95 HIS A CA 1
ATOM 751 C C . HIS A 1 95 ? 6.101 -2.139 -27.471 1.00 94.50 95 HIS A C 1
ATOM 753 O O . HIS A 1 95 ? 7.239 -2.182 -27.934 1.00 94.50 95 HIS A O 1
ATOM 759 N N . HIS A 1 96 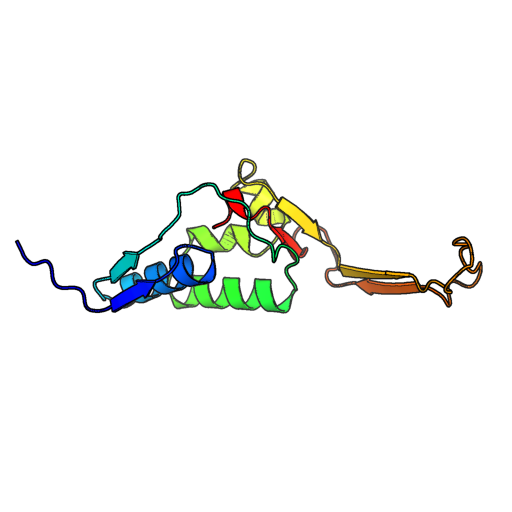? 5.211 -3.107 -27.676 1.00 93.56 96 HIS A N 1
ATOM 760 C CA . HIS A 1 96 ? 5.465 -4.297 -28.483 1.00 93.56 96 HIS A CA 1
ATOM 761 C C . HIS A 1 96 ? 4.545 -4.314 -29.702 1.00 93.56 96 HIS A C 1
ATOM 763 O O . HIS A 1 96 ? 3.403 -3.863 -29.636 1.00 93.56 96 HIS A O 1
ATOM 769 N N . GLN A 1 97 ? 5.030 -4.877 -30.807 1.00 92.75 97 GLN A N 1
ATOM 770 C CA . GLN A 1 97 ? 4.209 -5.150 -31.984 1.00 92.75 97 GLN A CA 1
ATOM 771 C C . GLN A 1 97 ? 3.808 -6.624 -32.000 1.00 92.75 97 GLN A C 1
ATOM 773 O O . GLN A 1 97 ? 4.637 -7.509 -31.787 1.00 92.75 97 GLN A O 1
ATOM 778 N N . PHE A 1 98 ? 2.526 -6.889 -32.243 1.00 95.50 98 PHE A N 1
ATOM 779 C CA . PHE A 1 98 ? 2.002 -8.250 -32.270 1.00 95.50 98 PHE A CA 1
ATOM 780 C C . PHE A 1 98 ? 2.687 -9.090 -33.360 1.00 95.50 98 PHE A C 1
ATOM 782 O O . PHE A 1 98 ? 2.851 -8.638 -34.491 1.00 95.50 98 PHE A O 1
ATOM 789 N N . GLY A 1 99 ? 3.085 -10.317 -33.015 1.00 96.38 99 GLY A N 1
ATOM 790 C CA . GLY A 1 99 ? 3.745 -11.248 -33.937 1.00 96.38 99 GLY A CA 1
ATOM 791 C C . GLY A 1 99 ? 5.216 -10.940 -34.240 1.00 96.38 99 GLY A C 1
ATOM 792 O O . GLY A 1 99 ? 5.834 -11.696 -34.984 1.00 96.38 99 GLY A O 1
ATOM 793 N N . GLN A 1 100 ? 5.790 -9.878 -33.666 1.00 94.94 100 GLN A N 1
ATOM 794 C CA . GLN A 1 100 ? 7.203 -9.534 -33.828 1.00 94.94 100 GLN A CA 1
ATOM 795 C C . GLN A 1 100 ? 7.979 -9.796 -32.530 1.00 94.94 100 GLN A C 1
ATOM 797 O O . GLN A 1 100 ? 7.500 -9.436 -31.449 1.00 94.94 100 GLN A O 1
ATOM 802 N N . PRO A 1 101 ? 9.187 -10.389 -32.599 1.00 94.44 101 PRO A N 1
ATOM 803 C CA . PRO A 1 101 ? 10.096 -10.414 -31.461 1.00 94.44 101 PRO A CA 1
ATOM 804 C C . PRO A 1 101 ? 10.388 -8.996 -30.963 1.00 94.44 101 PRO A C 1
ATOM 806 O O . PRO A 1 101 ? 10.462 -8.050 -31.748 1.00 94.44 101 PRO A O 1
ATOM 809 N N . PHE A 1 102 ? 10.581 -8.844 -29.653 1.00 92.31 102 PHE A N 1
ATOM 810 C CA . PHE A 1 102 ? 10.987 -7.557 -29.099 1.00 92.31 102 PHE A CA 1
ATOM 811 C C . PHE A 1 102 ? 12.379 -7.167 -29.613 1.00 92.31 102 PHE A C 1
ATOM 813 O O . PHE A 1 102 ? 13.335 -7.929 -29.472 1.00 92.31 102 PHE A O 1
ATOM 820 N N . ALA A 1 103 ? 12.489 -5.957 -30.155 1.00 90.38 103 ALA A N 1
ATOM 821 C CA . ALA A 1 103 ? 13.746 -5.314 -30.500 1.00 90.38 103 ALA A CA 1
ATOM 822 C C . ALA A 1 103 ? 13.659 -3.854 -30.053 1.00 90.38 103 ALA A C 1
ATOM 824 O O . ALA A 1 103 ? 12.784 -3.124 -30.513 1.00 90.38 103 ALA A O 1
ATOM 825 N N . ALA A 1 104 ? 14.542 -3.447 -29.140 1.00 87.88 104 ALA A N 1
ATOM 826 C CA . ALA A 1 104 ? 14.535 -2.090 -28.610 1.00 87.88 104 ALA A CA 1
ATOM 827 C C . ALA A 1 104 ? 14.844 -1.072 -29.717 1.00 87.88 104 ALA A C 1
ATOM 829 O O . ALA A 1 104 ? 15.842 -1.219 -30.429 1.00 87.88 104 ALA A O 1
ATOM 830 N N . ASP A 1 105 ? 14.039 -0.014 -29.827 1.00 90.00 105 ASP A N 1
ATOM 831 C CA . ASP A 1 105 ? 14.362 1.121 -30.693 1.00 90.00 105 ASP A CA 1
ATOM 832 C C . ASP A 1 105 ? 15.624 1.827 -30.154 1.00 90.00 105 ASP A C 1
ATOM 834 O O . ASP A 1 105 ? 15.614 2.316 -29.018 1.00 90.00 105 ASP A O 1
ATOM 838 N N . PRO A 1 106 ? 16.709 1.962 -30.945 1.00 92.44 106 PRO A N 1
ATOM 839 C CA . PRO A 1 106 ? 17.889 2.730 -30.542 1.00 92.44 106 PRO A CA 1
ATOM 840 C C . PRO A 1 106 ? 17.570 4.182 -30.149 1.00 92.44 106 PRO A C 1
ATOM 842 O O . PRO A 1 106 ? 18.294 4.787 -29.359 1.00 92.44 106 PRO A O 1
ATOM 845 N N . LYS A 1 107 ? 16.477 4.748 -30.679 1.00 94.44 107 LYS A N 1
ATOM 846 C CA . LYS A 1 107 ? 15.972 6.090 -30.350 1.00 94.44 107 LYS A CA 1
ATOM 847 C C . LYS A 1 107 ? 14.988 6.100 -29.174 1.00 94.44 107 LYS A C 1
ATOM 849 O O . LYS A 1 107 ? 14.512 7.177 -28.823 1.00 94.44 107 LYS A O 1
ATOM 854 N N . ARG A 1 108 ? 14.688 4.941 -28.572 1.00 91.75 108 ARG A N 1
ATOM 855 C CA . ARG A 1 108 ? 13.810 4.750 -27.399 1.00 91.75 108 ARG A CA 1
ATOM 856 C C . ARG A 1 108 ? 12.385 5.289 -27.568 1.00 91.75 108 ARG A C 1
ATOM 858 O O . ARG A 1 108 ? 11.760 5.691 -26.592 1.00 91.75 108 ARG A O 1
ATOM 865 N N . ARG A 1 109 ? 11.855 5.333 -28.795 1.00 93.12 109 ARG A N 1
ATOM 866 C CA . ARG A 1 109 ? 10.487 5.833 -29.054 1.00 93.12 109 ARG A CA 1
ATOM 867 C C . ARG A 1 109 ? 9.408 4.835 -28.639 1.00 93.12 109 ARG A C 1
ATOM 869 O O . ARG A 1 109 ? 8.243 5.195 -28.533 1.00 93.12 109 ARG A O 1
ATOM 876 N N . ASP A 1 110 ? 9.808 3.593 -28.416 1.00 93.81 110 ASP A N 1
ATOM 877 C CA . ASP A 1 110 ? 9.004 2.484 -27.920 1.00 93.81 110 ASP A CA 1
ATOM 878 C C . ASP A 1 110 ? 8.932 2.435 -26.384 1.00 93.81 110 ASP A C 1
ATOM 880 O O . ASP A 1 110 ? 8.362 1.497 -25.833 1.00 93.81 110 ASP A O 1
ATOM 884 N N . GLN A 1 111 ? 9.514 3.415 -25.685 1.00 95.12 111 GLN A N 1
ATOM 885 C CA . GLN A 1 111 ? 9.658 3.420 -24.232 1.00 95.12 111 GLN A CA 1
ATOM 886 C C . GLN A 1 111 ? 9.059 4.679 -23.608 1.00 95.12 111 GLN A C 1
ATOM 888 O O . GLN A 1 111 ? 9.333 5.796 -24.041 1.00 95.12 111 GLN A O 1
ATOM 893 N N . LEU A 1 112 ? 8.301 4.501 -22.524 1.00 95.50 112 LEU A N 1
ATOM 894 C CA . LEU A 1 112 ? 7.857 5.593 -21.660 1.00 95.50 112 LEU A CA 1
ATOM 895 C C . LEU A 1 112 ? 8.267 5.303 -20.217 1.00 95.50 112 LEU A C 1
ATOM 897 O O . LEU A 1 112 ? 7.779 4.357 -19.600 1.00 95.50 112 LEU A O 1
ATOM 901 N N . LEU A 1 113 ? 9.157 6.136 -19.682 1.00 94.00 113 LEU A N 1
ATOM 902 C CA . LEU A 1 113 ? 9.602 6.081 -18.293 1.00 94.00 113 LEU A CA 1
ATOM 903 C C . LEU A 1 113 ? 8.924 7.212 -17.522 1.00 94.00 113 LEU A C 1
ATOM 905 O O . LEU A 1 113 ? 9.166 8.388 -17.785 1.00 94.00 113 LEU A O 1
ATOM 909 N N . VAL A 1 114 ? 8.091 6.854 -16.552 1.00 94.62 114 VAL A N 1
ATOM 910 C CA . VAL A 1 114 ? 7.409 7.790 -15.657 1.00 94.62 114 VAL A CA 1
ATOM 911 C C . VAL A 1 114 ? 8.063 7.682 -14.289 1.00 94.62 114 VAL A C 1
ATOM 913 O O . VAL A 1 114 ? 7.732 6.791 -13.506 1.00 94.62 114 VAL A O 1
ATOM 916 N N . ALA A 1 115 ? 9.015 8.571 -14.009 1.00 91.56 115 ALA A N 1
ATOM 917 C CA . ALA A 1 115 ? 9.659 8.645 -12.703 1.00 91.56 115 ALA A CA 1
ATOM 918 C C . ALA A 1 115 ? 8.674 9.188 -11.658 1.00 91.56 115 ALA A C 1
ATOM 920 O O . ALA A 1 115 ? 8.068 10.238 -11.853 1.00 91.56 115 ALA A O 1
ATOM 921 N N . ALA A 1 116 ? 8.529 8.471 -10.545 1.00 90.19 116 ALA A N 1
ATOM 922 C CA . ALA A 1 116 ? 7.589 8.816 -9.479 1.00 90.19 116 ALA A CA 1
ATOM 923 C C . ALA A 1 116 ? 8.278 9.391 -8.232 1.00 90.19 116 ALA A C 1
ATOM 925 O O . ALA A 1 116 ? 7.645 10.056 -7.416 1.00 90.19 116 ALA A O 1
ATOM 926 N N . SER A 1 117 ? 9.583 9.156 -8.077 1.00 90.38 117 SER A N 1
ATOM 927 C CA . SER A 1 117 ? 10.352 9.610 -6.918 1.00 90.38 117 SER A CA 1
ATOM 928 C C . SER A 1 117 ? 11.808 9.936 -7.290 1.00 90.38 117 SER A C 1
ATOM 930 O O . SER A 1 117 ? 12.380 9.298 -8.172 1.00 90.38 117 SER A O 1
ATOM 932 N N . PRO A 1 118 ? 12.453 10.904 -6.610 1.00 91.06 118 PRO A N 1
ATOM 933 C CA . PRO A 1 118 ? 13.826 11.315 -6.907 1.00 91.06 118 PRO A CA 1
ATOM 934 C C . PRO A 1 118 ? 14.890 10.426 -6.246 1.00 91.06 118 PRO A C 1
ATOM 936 O O . PRO A 1 118 ? 15.974 10.277 -6.794 1.00 91.06 118 PRO A O 1
ATOM 939 N N . ARG A 1 119 ? 14.589 9.746 -5.128 1.00 94.88 119 ARG A N 1
ATOM 940 C CA . ARG A 1 119 ? 15.511 8.818 -4.423 1.00 94.88 119 ARG A CA 1
ATOM 941 C C . ARG A 1 119 ? 14.792 7.688 -3.677 1.00 94.88 119 ARG A C 1
ATOM 943 O O . ARG A 1 119 ? 13.606 7.843 -3.376 1.00 94.88 119 ARG A O 1
ATOM 950 N 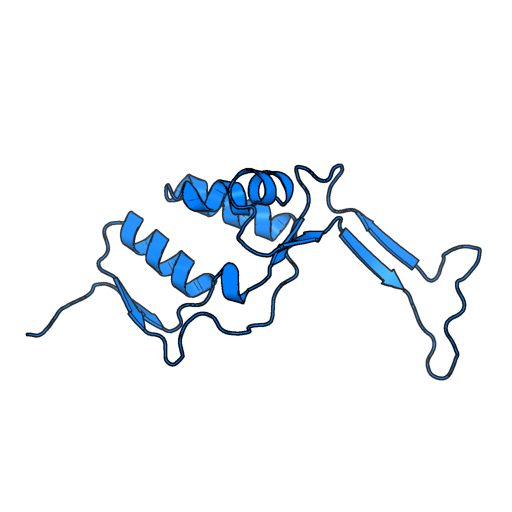N . ASP A 1 120 ? 15.493 6.591 -3.407 1.00 96.62 120 ASP A N 1
ATOM 951 C CA . ASP A 1 120 ? 14.924 5.350 -2.861 1.00 96.62 120 ASP A CA 1
ATOM 952 C C . ASP A 1 120 ? 14.254 5.565 -1.501 1.00 96.62 120 ASP A C 1
ATOM 954 O O . ASP A 1 120 ? 13.213 4.978 -1.212 1.00 96.62 120 ASP A O 1
ATOM 958 N N . GLU A 1 121 ? 14.774 6.486 -0.685 1.00 96.25 121 GLU A N 1
ATOM 959 C CA . GLU A 1 121 ? 14.253 6.737 0.660 1.00 96.25 121 GLU A CA 1
ATOM 960 C C . GLU A 1 121 ? 12.781 7.163 0.674 1.00 96.25 121 GLU A C 1
ATOM 962 O O . GLU A 1 121 ? 12.085 6.933 1.663 1.00 96.25 121 GLU A O 1
ATOM 967 N N . ILE A 1 122 ? 12.318 7.793 -0.408 1.00 95.31 122 ILE A N 1
ATOM 968 C CA . ILE A 1 122 ? 10.944 8.286 -0.559 1.00 95.31 122 ILE A CA 1
ATOM 969 C C . ILE A 1 122 ? 10.200 7.612 -1.712 1.00 95.31 122 ILE A C 1
ATOM 971 O O . ILE A 1 122 ? 9.197 8.138 -2.186 1.00 95.31 122 ILE A O 1
ATOM 975 N N . ALA A 1 123 ? 10.721 6.485 -2.190 1.00 97.38 123 ALA A N 1
ATOM 976 C CA . ALA A 1 123 ? 10.132 5.748 -3.288 1.00 97.38 123 ALA A CA 1
ATOM 977 C C . ALA A 1 123 ? 8.820 5.057 -2.901 1.00 97.38 123 ALA A C 1
ATOM 979 O O . ALA A 1 123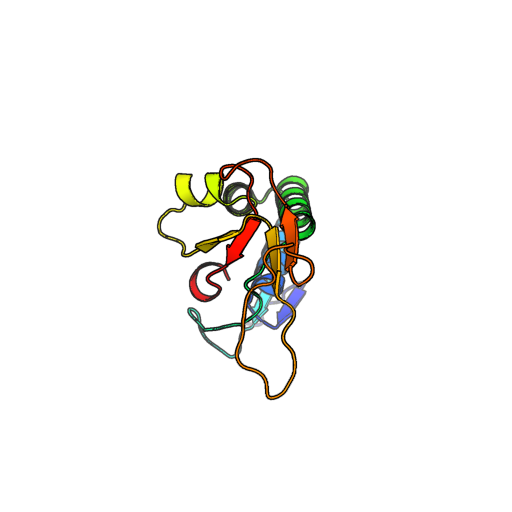 ? 8.534 4.822 -1.721 1.00 97.38 123 ALA A O 1
ATOM 980 N N . ASP A 1 124 ? 8.054 4.727 -3.939 1.00 97.19 124 ASP A N 1
ATOM 981 C CA . ASP A 1 124 ? 6.867 3.894 -3.837 1.00 97.19 124 ASP A CA 1
ATOM 982 C C . ASP A 1 124 ? 7.248 2.448 -3.541 1.00 97.19 124 ASP A C 1
ATOM 984 O O . ASP A 1 124 ? 8.415 2.045 -3.622 1.00 97.19 124 ASP A O 1
ATOM 988 N N . THR A 1 125 ? 6.232 1.647 -3.246 1.00 97.44 125 THR A N 1
ATOM 989 C CA . THR A 1 125 ? 6.423 0.286 -2.780 1.00 97.44 125 THR A CA 1
ATOM 990 C C . THR A 1 125 ? 5.605 -0.689 -3.623 1.00 97.44 125 THR A C 1
ATOM 992 O O . THR A 1 125 ? 4.433 -0.461 -3.919 1.00 97.44 125 THR A O 1
ATOM 995 N N . HIS A 1 126 ? 6.216 -1.812 -3.989 1.00 98.19 126 HIS A N 1
ATOM 996 C CA . HIS A 1 126 ? 5.492 -3.019 -4.373 1.00 98.19 126 HIS A CA 1
ATOM 997 C C . HIS A 1 126 ? 5.159 -3.804 -3.100 1.00 98.19 126 HIS A C 1
ATOM 999 O O . HIS A 1 126 ? 6.051 -4.358 -2.463 1.00 98.19 126 HIS A O 1
ATOM 1005 N N . TRP A 1 127 ? 3.900 -3.794 -2.672 1.00 98.06 127 TRP A N 1
ATOM 1006 C CA . TRP A 1 127 ? 3.470 -4.446 -1.436 1.00 98.06 127 TRP A CA 1
ATOM 1007 C C . TRP A 1 127 ? 3.487 -5.963 -1.588 1.00 98.06 127 TRP A C 1
ATOM 1009 O O . TRP A 1 127 ? 2.794 -6.493 -2.452 1.00 98.06 127 TRP A O 1
ATOM 1019 N N . TYR A 1 128 ? 4.184 -6.671 -0.698 1.00 98.25 128 TYR A N 1
ATOM 1020 C CA . TYR A 1 128 ? 3.924 -8.094 -0.525 1.00 98.25 128 TYR A CA 1
ATOM 1021 C C . TYR A 1 128 ? 2.702 -8.250 0.384 1.00 98.25 128 TYR A C 1
ATOM 1023 O O . TYR A 1 128 ? 2.775 -8.177 1.610 1.00 98.25 128 TYR A O 1
ATOM 1031 N N . ARG A 1 129 ? 1.536 -8.385 -0.251 1.00 98.00 129 ARG A N 1
ATOM 1032 C CA . ARG A 1 129 ? 0.225 -8.313 0.411 1.00 98.00 129 ARG A CA 1
ATOM 1033 C C . ARG A 1 129 ? 0.008 -9.301 1.565 1.00 98.00 129 ARG A C 1
ATOM 1035 O O . ARG A 1 129 ? -0.618 -8.876 2.528 1.00 98.00 129 ARG A O 1
ATOM 1042 N N . PRO A 1 130 ? 0.510 -10.553 1.536 1.00 97.56 130 PRO A N 1
ATOM 1043 C CA . PRO A 1 130 ? 0.350 -11.474 2.663 1.00 97.56 130 PRO A CA 1
ATOM 1044 C C . PRO A 1 130 ? 0.973 -10.989 3.980 1.00 97.56 130 PRO A C 1
ATOM 1046 O O . PRO A 1 130 ? 0.490 -11.390 5.034 1.00 97.56 130 PRO A O 1
ATOM 1049 N N . ASP A 1 131 ? 2.015 -10.152 3.911 1.00 97.00 131 ASP A N 1
ATOM 1050 C CA . ASP A 1 131 ? 2.681 -9.577 5.087 1.00 97.00 131 ASP A CA 1
ATOM 1051 C C . ASP A 1 131 ? 2.103 -8.207 5.472 1.00 97.00 131 ASP A C 1
ATOM 1053 O O . ASP A 1 131 ? 2.172 -7.811 6.635 1.00 97.00 131 ASP A O 1
ATOM 1057 N N . PHE A 1 132 ? 1.602 -7.450 4.490 1.00 96.69 132 PHE A N 1
ATOM 1058 C CA . PHE A 1 132 ? 1.159 -6.068 4.685 1.00 96.69 132 PHE A CA 1
ATOM 1059 C C . PHE A 1 132 ? -0.295 -5.928 5.169 1.00 96.69 132 PHE A C 1
ATOM 1061 O O . PHE A 1 132 ? -0.584 -4.983 5.905 1.00 96.69 132 PHE A O 1
ATOM 1068 N N .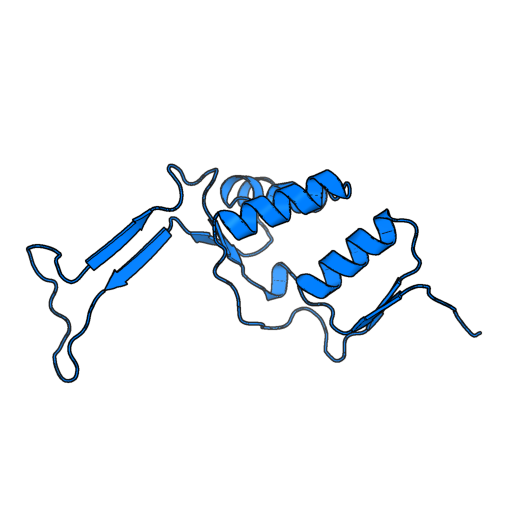 ASP A 1 133 ? -1.198 -6.814 4.736 1.00 95.69 133 ASP A N 1
ATOM 1069 C CA . ASP A 1 133 ? -2.632 -6.785 5.089 1.00 95.69 133 ASP A CA 1
ATOM 1070 C C . ASP A 1 133 ? -2.926 -7.185 6.545 1.00 95.69 133 ASP A C 1
ATOM 1072 O O . ASP A 1 133 ? -3.836 -6.551 7.142 1.00 95.69 133 ASP A O 1
#

Radius of gyration: 19.26 Å; chains: 1; bounding box: 43×29×59 Å

Sequence (133 aa):
MNVDFDIAVVGSGFGGSLMAMIARRLGRSVILLERGRHPRFVIGESSTPLANLLLEELARRYELPRLLPLTKWGTWQKVYPHLGCGLKRGFTFYHHQFGQPFAADPKRRDQLLVAASPRDEIADTHWYRPDFD

Secondary structure (DSSP, 8-state):
-----SEEEE--SHHHHHHHHHHHHTT--EEEE-SS-SS---S--B--HHHHHHHHHHHHHTT-GGGGGGGSHHHHHHH-TTS-EEEE-EEEEE---TTS-----TT-TTEEEEE--SSGGG-EEEE-HHHH-

Foldseek 3Di:
DDDDWPEEQEACFPVSVLVCLLCVLVVTGYDYHYPDDALDDDDDQFDALVNLVVQCCSCVVSVVVVSNLVSAQQSCCVPPVVFDKDFAQFDKFFADDPPDDDDQDPVRPRIDTGGRDDDRNGTTIRHPRRRND

pLDDT: mean 96.06, std 4.75, range [52.34, 98.62]